Protein AF-U9SZZ3-F1 (afdb_monomer_lite)

Foldseek 3Di:
DPDDDDDPLLVCVVVDDLVPDALVVSVVVCVVVVPPDDPVVSVVVLLVSLVVQCVDNDPSSNVSSVVRVVVVVVVVVVPD

Sequence (80 aa):
MITDFSEPGFEYFLSTPCHIWDAVRYHEAWENSNLGLDKATLTRSFHKQLEIIKSKGTKEEKENAIRLEKQSRSIYFHKL

pLDDT: mean 82.85, std 13.92, range [41.19, 96.88]

Structure (mmCIF, N/CA/C/O backbone):
data_AF-U9SZZ3-F1
#
_entry.id   AF-U9SZZ3-F1
#
loop_
_atom_site.group_PDB
_atom_site.id
_atom_site.type_symbol
_atom_site.label_atom_id
_atom_site.label_alt_id
_atom_site.label_comp_id
_atom_site.label_asym_id
_atom_site.label_entity_id
_atom_site.label_seq_id
_atom_site.pdbx_PDB_ins_code
_atom_site.Cartn_x
_atom_site.Cartn_y
_atom_site.Cartn_z
_atom_site.occupancy
_atom_site.B_iso_or_equiv
_atom_site.auth_seq_id
_atom_site.auth_comp_id
_atom_site.auth_asym_id
_atom_site.auth_atom_id
_atom_site.pdbx_PDB_model_num
ATOM 1 N N . MET A 1 1 ? -5.641 -0.525 13.213 1.00 67.81 1 MET A N 1
ATOM 2 C CA . MET A 1 1 ? -4.334 -0.753 12.582 1.00 67.81 1 MET A CA 1
ATOM 3 C C . MET A 1 1 ? -4.486 -2.012 11.766 1.00 67.81 1 MET A C 1
ATOM 5 O O . MET A 1 1 ? -5.043 -2.970 12.298 1.00 67.81 1 MET A O 1
ATOM 9 N N . ILE A 1 2 ? -4.105 -2.001 10.491 1.00 72.69 2 ILE A N 1
ATOM 10 C CA . ILE A 1 2 ? -4.050 -3.251 9.722 1.00 72.69 2 ILE A CA 1
ATOM 11 C C . ILE A 1 2 ? -2.845 -4.036 10.224 1.00 72.69 2 ILE A C 1
ATOM 13 O O . ILE A 1 2 ? -1.735 -3.521 10.221 1.00 72.69 2 ILE A O 1
ATOM 17 N N . THR A 1 3 ? -3.078 -5.255 10.698 1.00 69.19 3 THR A N 1
ATOM 18 C CA . THR A 1 3 ? -2.036 -6.079 11.331 1.00 69.19 3 THR A CA 1
ATOM 19 C C . THR A 1 3 ? -1.908 -7.465 10.717 1.00 69.19 3 THR A C 1
ATOM 21 O O . THR A 1 3 ? -1.030 -8.211 11.125 1.00 69.19 3 THR A O 1
ATOM 24 N N . ASP A 1 4 ? -2.781 -7.830 9.776 1.00 64.19 4 ASP A N 1
ATOM 25 C CA . ASP A 1 4 ? -2.855 -9.200 9.272 1.00 64.19 4 ASP A CA 1
ATOM 26 C C . ASP A 1 4 ? -3.204 -9.202 7.778 1.00 64.19 4 ASP A C 1
ATOM 28 O O . ASP A 1 4 ? -4.373 -9.205 7.372 1.00 64.19 4 ASP A O 1
ATOM 32 N N . PHE A 1 5 ? -2.173 -9.068 6.939 1.00 71.88 5 PHE A N 1
ATOM 33 C CA . PHE A 1 5 ? -2.315 -9.158 5.490 1.00 71.88 5 PHE A CA 1
ATOM 34 C C . PHE A 1 5 ? -1.019 -9.645 4.841 1.00 71.88 5 PHE A C 1
ATOM 36 O O . PHE A 1 5 ? 0.027 -9.024 4.995 1.00 71.88 5 PHE A O 1
ATOM 43 N N . SER A 1 6 ? -1.098 -10.749 4.095 1.00 70.38 6 SER A N 1
ATOM 44 C CA . SER A 1 6 ? 0.069 -11.461 3.557 1.00 70.38 6 SER A CA 1
ATOM 45 C C . SER A 1 6 ? 0.258 -11.293 2.044 1.00 70.38 6 SER A C 1
ATOM 47 O O . SER A 1 6 ? 0.888 -12.141 1.409 1.00 70.38 6 SER A O 1
ATOM 49 N N . GLU A 1 7 ? -0.329 -10.264 1.420 1.00 77.50 7 GLU A N 1
ATOM 50 C CA . GLU A 1 7 ? -0.069 -10.029 -0.005 1.00 77.50 7 GLU A CA 1
ATOM 51 C C . GLU A 1 7 ? 1.349 -9.483 -0.217 1.00 77.50 7 GLU A C 1
ATOM 53 O O . GLU A 1 7 ? 1.797 -8.626 0.552 1.00 77.50 7 GLU A O 1
ATOM 58 N N . PRO A 1 8 ? 2.052 -9.922 -1.279 1.00 79.88 8 PRO A N 1
ATOM 59 C CA . PRO A 1 8 ? 3.375 -9.405 -1.603 1.00 79.88 8 PRO A CA 1
ATOM 60 C C . PRO A 1 8 ? 3.390 -7.873 -1.648 1.00 79.88 8 PRO A C 1
ATOM 62 O O . PRO A 1 8 ? 2.455 -7.247 -2.150 1.00 79.88 8 PRO A O 1
ATOM 65 N N . GLY A 1 9 ? 4.424 -7.269 -1.064 1.00 82.06 9 GLY A N 1
ATOM 66 C CA . GLY A 1 9 ? 4.592 -5.817 -0.982 1.00 82.06 9 GLY A CA 1
ATOM 67 C C . GLY A 1 9 ? 3.674 -5.079 -0.008 1.00 82.06 9 GLY A C 1
ATOM 68 O O . GLY A 1 9 ? 3.881 -3.888 0.209 1.00 82.06 9 GLY A O 1
ATOM 69 N N . PHE A 1 10 ? 2.706 -5.752 0.625 1.00 88.62 10 PHE A N 1
ATOM 70 C CA . PHE A 1 10 ? 1.892 -5.116 1.664 1.00 88.62 10 PHE A CA 1
ATOM 71 C C . PHE A 1 10 ? 2.708 -4.797 2.924 1.00 88.62 10 PHE A C 1
ATOM 73 O O . PHE A 1 10 ? 2.384 -3.854 3.643 1.00 88.62 10 PHE A O 1
ATOM 80 N N . GLU A 1 11 ? 3.810 -5.522 3.141 1.00 88.12 11 GLU A N 1
ATOM 81 C CA . GLU A 1 11 ? 4.772 -5.309 4.231 1.00 88.12 11 GLU A CA 1
ATOM 82 C C . GLU A 1 11 ? 5.239 -3.853 4.332 1.00 88.12 11 GLU A C 1
ATOM 84 O O . GLU A 1 11 ? 5.447 -3.344 5.430 1.00 88.12 11 GLU A O 1
ATOM 89 N N . TYR A 1 12 ? 5.333 -3.139 3.205 1.00 90.75 12 TYR A N 1
ATOM 90 C CA . TYR A 1 12 ? 5.639 -1.710 3.204 1.00 90.75 12 TYR A CA 1
ATOM 91 C C . TYR A 1 12 ? 4.675 -0.918 4.102 1.00 90.75 12 TYR A C 1
ATOM 93 O O . TYR A 1 12 ? 5.109 -0.104 4.914 1.00 90.75 12 TYR A O 1
ATOM 101 N N . PHE A 1 13 ? 3.370 -1.184 4.001 1.00 91.75 13 PHE A N 1
ATOM 102 C CA . PHE A 1 13 ? 2.344 -0.485 4.774 1.00 91.75 13 PHE A CA 1
ATOM 103 C C . PHE A 1 13 ? 2.294 -0.923 6.242 1.00 91.75 13 PHE A C 1
ATOM 105 O O . PHE A 1 13 ? 1.849 -0.145 7.082 1.00 91.75 13 PHE A O 1
ATOM 112 N N . LEU A 1 14 ? 2.757 -2.137 6.553 1.00 90.12 14 LEU A N 1
ATOM 113 C CA . LEU A 1 14 ? 2.839 -2.653 7.924 1.00 90.12 14 LEU A CA 1
ATOM 114 C C . LEU A 1 14 ? 4.073 -2.118 8.666 1.00 90.12 14 LEU A C 1
ATOM 116 O O . LEU A 1 14 ? 3.994 -1.776 9.843 1.00 90.12 14 LEU A O 1
ATOM 120 N N . SER A 1 15 ? 5.203 -2.028 7.964 1.00 89.31 15 SER A N 1
ATOM 121 C CA . SER A 1 15 ? 6.507 -1.637 8.517 1.00 89.31 15 SER A CA 1
ATOM 122 C C . SER A 1 15 ? 6.770 -0.127 8.489 1.00 89.31 15 SER A C 1
ATOM 124 O O . SER A 1 15 ? 7.658 0.358 9.191 1.00 89.31 15 SER A O 1
ATOM 126 N N . THR A 1 16 ? 5.995 0.635 7.712 1.00 91.75 16 THR A N 1
ATOM 127 C CA . THR A 1 16 ? 6.168 2.085 7.552 1.00 91.75 16 THR A CA 1
ATOM 128 C C . THR A 1 16 ? 5.022 2.859 8.216 1.00 91.75 16 THR A C 1
ATOM 130 O O . THR A 1 16 ? 3.859 2.599 7.901 1.00 91.75 16 THR A O 1
ATOM 133 N N . PRO A 1 17 ? 5.297 3.867 9.068 1.00 92.81 17 PRO A N 1
ATOM 134 C CA . PRO A 1 17 ? 4.263 4.749 9.608 1.00 92.81 17 PRO A CA 1
ATOM 135 C C . PRO A 1 17 ? 3.428 5.436 8.515 1.00 92.81 17 PRO A C 1
ATOM 137 O O . PRO A 1 17 ? 3.969 5.990 7.557 1.00 92.81 17 PRO A O 1
ATOM 140 N N . CYS A 1 18 ? 2.100 5.456 8.672 1.00 92.81 18 CYS A N 1
ATOM 141 C CA . CYS A 1 18 ? 1.208 5.851 7.577 1.00 92.81 18 CYS A CA 1
ATOM 142 C C . CYS A 1 18 ? 1.333 7.306 7.099 1.00 92.81 18 CYS A C 1
ATOM 144 O O . CYS A 1 18 ? 1.125 7.595 5.919 1.00 92.81 18 CYS A O 1
ATOM 146 N N . HIS A 1 19 ? 1.762 8.214 7.975 1.00 92.75 19 HIS A N 1
ATOM 147 C CA . HIS A 1 19 ? 1.998 9.616 7.633 1.00 92.75 19 HIS A CA 1
ATOM 148 C C . HIS A 1 19 ? 3.204 9.832 6.699 1.00 92.75 19 HIS A C 1
ATOM 150 O O . HIS A 1 19 ? 3.271 10.871 6.046 1.00 92.75 19 HIS A O 1
ATOM 156 N N . ILE A 1 20 ? 4.125 8.863 6.585 1.00 93.12 20 ILE A N 1
ATOM 157 C CA . ILE A 1 20 ? 5.268 8.921 5.653 1.00 93.12 20 ILE A CA 1
ATOM 158 C C . ILE A 1 20 ? 5.136 7.973 4.456 1.00 93.12 20 ILE A C 1
ATOM 160 O O . ILE A 1 20 ? 6.098 7.804 3.705 1.00 93.12 20 ILE A O 1
ATOM 164 N N . TRP A 1 21 ? 3.975 7.342 4.267 1.00 94.00 21 TRP A N 1
ATOM 165 C CA . TRP A 1 21 ? 3.743 6.509 3.092 1.00 94.00 21 TRP A CA 1
ATOM 166 C C . TRP A 1 21 ? 3.901 7.319 1.798 1.00 94.00 21 TRP A C 1
ATOM 168 O O . TRP A 1 21 ? 3.371 8.433 1.670 1.00 94.00 21 TRP A O 1
ATOM 178 N N . ASP A 1 22 ? 4.597 6.712 0.838 1.00 92.12 22 ASP A N 1
ATOM 179 C CA . ASP A 1 22 ? 4.999 7.285 -0.441 1.00 92.12 22 ASP A CA 1
ATOM 180 C C . ASP A 1 22 ? 4.978 6.222 -1.555 1.00 92.12 22 ASP A C 1
ATOM 182 O O . ASP A 1 22 ? 5.412 5.084 -1.369 1.00 92.12 22 ASP A O 1
ATOM 186 N N . ALA A 1 23 ? 4.472 6.601 -2.731 1.00 88.38 23 ALA A N 1
ATOM 187 C CA . ALA A 1 23 ? 4.322 5.682 -3.856 1.00 88.38 23 ALA A CA 1
ATOM 188 C C . ALA A 1 23 ? 5.673 5.276 -4.469 1.00 88.38 23 ALA A C 1
ATOM 190 O O . ALA A 1 23 ? 5.813 4.147 -4.927 1.00 88.38 23 ALA A O 1
ATOM 191 N N . VAL A 1 24 ? 6.679 6.158 -4.474 1.00 87.62 24 VAL A N 1
ATOM 192 C CA . VAL A 1 24 ? 8.010 5.829 -5.008 1.00 87.62 24 VAL A CA 1
ATOM 193 C C . VAL A 1 24 ? 8.708 4.842 -4.079 1.00 87.62 24 VAL A C 1
ATOM 195 O O . VAL A 1 24 ? 9.156 3.797 -4.539 1.00 87.62 24 VAL A O 1
ATOM 198 N N . ARG A 1 25 ? 8.693 5.101 -2.767 1.00 89.00 25 ARG A N 1
ATOM 199 C CA . ARG A 1 25 ? 9.259 4.184 -1.763 1.00 89.00 25 ARG A CA 1
ATOM 200 C C . ARG A 1 25 ? 8.565 2.829 -1.737 1.00 89.00 25 ARG A C 1
ATOM 202 O O . ARG A 1 25 ? 9.220 1.817 -1.508 1.00 89.00 25 ARG A O 1
ATOM 209 N N . TYR A 1 26 ? 7.256 2.798 -1.992 1.00 89.69 26 TYR A N 1
ATOM 210 C CA . TYR A 1 26 ? 6.548 1.541 -2.203 1.00 89.69 26 TYR A CA 1
ATOM 211 C C . TYR A 1 26 ? 7.170 0.764 -3.365 1.00 89.69 26 TYR A C 1
ATOM 213 O O . TYR A 1 26 ? 7.560 -0.380 -3.178 1.00 89.69 26 TYR A O 1
ATOM 221 N N . HIS A 1 27 ? 7.324 1.382 -4.541 1.00 85.62 27 HIS A N 1
ATOM 222 C CA . HIS A 1 27 ? 7.942 0.729 -5.701 1.00 85.62 27 HIS A CA 1
ATOM 223 C C . HIS A 1 27 ? 9.384 0.261 -5.414 1.00 85.62 27 HIS A C 1
ATOM 225 O O . HIS A 1 27 ? 9.720 -0.877 -5.734 1.00 85.62 27 HIS A O 1
ATOM 231 N N . GLU A 1 28 ? 10.203 1.082 -4.749 1.00 85.12 28 GLU A N 1
ATOM 232 C CA . GLU A 1 28 ? 11.575 0.722 -4.345 1.00 85.12 28 GLU A CA 1
ATOM 233 C C . GLU A 1 28 ? 11.610 -0.502 -3.412 1.00 85.12 28 GLU A C 1
ATOM 235 O O . GLU A 1 28 ? 12.498 -1.349 -3.519 1.00 85.12 28 GLU A O 1
ATOM 240 N N . ALA A 1 29 ? 10.628 -0.647 -2.514 1.00 83.75 29 ALA A N 1
ATOM 241 C CA . ALA A 1 29 ? 10.534 -1.810 -1.631 1.00 83.75 29 ALA A CA 1
ATOM 242 C C . ALA A 1 29 ? 10.321 -3.126 -2.408 1.00 83.75 29 ALA A C 1
ATOM 244 O O . ALA A 1 29 ? 10.811 -4.178 -1.989 1.00 83.75 29 ALA A O 1
ATOM 245 N N . TRP A 1 30 ? 9.642 -3.079 -3.558 1.00 81.38 30 TRP A N 1
ATOM 246 C CA . TRP A 1 30 ? 9.474 -4.247 -4.427 1.00 81.38 30 TRP A CA 1
ATOM 247 C C . TRP A 1 30 ? 10.736 -4.587 -5.218 1.00 81.38 30 TRP A C 1
ATOM 249 O O . TRP A 1 30 ? 11.082 -5.765 -5.305 1.00 81.38 30 TRP A O 1
ATOM 259 N N . GLU A 1 31 ? 11.438 -3.583 -5.752 1.00 74.62 31 GLU A N 1
ATOM 260 C CA . GLU A 1 31 ? 12.706 -3.792 -6.467 1.00 74.62 31 GLU A CA 1
ATOM 261 C C . GLU A 1 31 ? 13.751 -4.446 -5.552 1.00 74.62 31 GLU A C 1
ATOM 263 O O . GLU A 1 31 ? 14.370 -5.444 -5.923 1.00 74.62 31 GLU A O 1
ATOM 268 N N . ASN A 1 32 ? 13.856 -3.975 -4.306 1.00 71.38 32 ASN A N 1
ATOM 269 C CA . ASN A 1 32 ? 14.751 -4.551 -3.297 1.00 71.38 32 ASN A CA 1
ATOM 270 C C . ASN A 1 32 ? 14.360 -5.976 -2.866 1.00 71.38 32 ASN A C 1
ATOM 272 O O . ASN A 1 32 ? 15.194 -6.713 -2.344 1.00 71.38 32 ASN A O 1
ATOM 276 N N . SER A 1 33 ? 13.109 -6.383 -3.103 1.00 66.62 33 SER A N 1
ATOM 277 C CA . SER A 1 33 ? 12.618 -7.739 -2.819 1.00 66.62 33 SER A CA 1
ATOM 278 C C . SER A 1 33 ? 12.927 -8.740 -3.945 1.00 66.62 33 SER A C 1
ATOM 280 O O . SER A 1 33 ? 12.523 -9.898 -3.863 1.00 66.62 33 SER A O 1
ATOM 282 N N . ASN A 1 34 ? 13.639 -8.314 -4.999 1.00 61.28 34 ASN A N 1
ATOM 283 C CA . ASN A 1 34 ? 14.035 -9.120 -6.163 1.00 61.28 34 ASN A CA 1
ATOM 284 C C . ASN A 1 34 ? 12.853 -9.752 -6.932 1.00 61.28 34 ASN A C 1
ATOM 286 O O . ASN A 1 34 ? 13.006 -10.712 -7.689 1.00 61.28 34 ASN A O 1
ATOM 290 N N . LEU A 1 35 ? 11.654 -9.196 -6.745 1.00 60.84 35 LEU A N 1
ATOM 291 C CA . LEU A 1 35 ? 10.453 -9.526 -7.495 1.00 60.84 35 LEU A CA 1
ATOM 292 C C . LEU A 1 35 ? 10.457 -8.627 -8.728 1.00 60.84 35 LEU A C 1
ATOM 294 O O . LEU A 1 35 ? 9.935 -7.518 -8.681 1.00 60.84 35 LEU A O 1
ATOM 298 N N . GLY A 1 36 ? 11.104 -9.079 -9.805 1.00 58.94 36 GLY A N 1
ATOM 299 C CA . GLY A 1 36 ? 11.155 -8.390 -11.100 1.00 58.94 36 GLY A CA 1
ATOM 300 C C . GLY A 1 36 ? 9.769 -8.266 -11.735 1.00 58.94 36 GLY A C 1
ATOM 301 O O . GLY A 1 36 ? 9.454 -8.958 -12.699 1.00 58.94 36 GLY A O 1
ATOM 302 N N . LEU A 1 37 ? 8.916 -7.426 -11.156 1.00 70.62 37 LEU A N 1
ATOM 303 C CA . LEU A 1 37 ? 7.580 -7.134 -11.636 1.00 70.62 37 LEU A CA 1
ATOM 304 C C . LEU A 1 37 ? 7.631 -5.925 -12.552 1.00 70.62 37 LEU A C 1
ATOM 306 O O . LEU A 1 37 ? 8.232 -4.898 -12.239 1.00 70.62 37 LEU A O 1
ATOM 310 N N . ASP A 1 38 ? 6.951 -6.037 -13.686 1.00 81.31 38 ASP A N 1
ATOM 311 C CA . ASP A 1 38 ? 6.752 -4.902 -1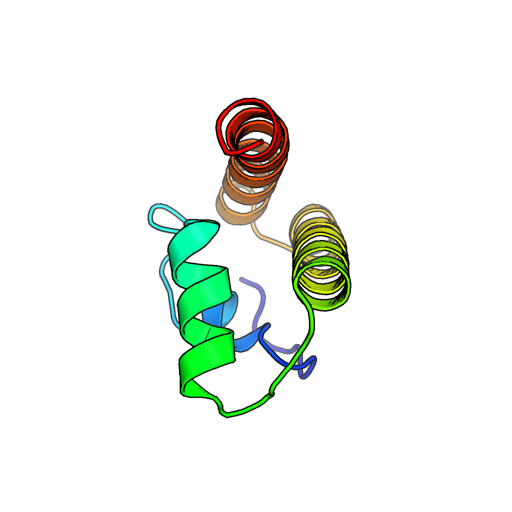4.565 1.00 81.31 38 ASP A CA 1
ATOM 312 C C . ASP A 1 38 ? 5.956 -3.793 -13.850 1.00 81.31 38 ASP A C 1
ATOM 314 O O . ASP A 1 38 ? 5.141 -4.030 -12.949 1.00 81.31 38 ASP A O 1
ATOM 318 N N . LYS A 1 39 ? 6.170 -2.551 -14.294 1.00 79.75 39 LYS A N 1
ATOM 319 C CA . LYS A 1 39 ? 5.560 -1.354 -13.706 1.00 79.75 39 LYS A CA 1
ATOM 320 C C . LYS A 1 39 ? 4.033 -1.451 -13.612 1.00 79.75 39 LYS A C 1
ATOM 322 O O . LYS A 1 39 ? 3.467 -0.991 -12.625 1.00 79.75 39 LYS A O 1
ATOM 327 N N . ALA A 1 40 ? 3.360 -2.054 -14.596 1.00 83.50 40 ALA A N 1
ATOM 328 C CA . ALA A 1 40 ? 1.902 -2.149 -14.596 1.00 83.50 40 ALA A CA 1
ATOM 329 C C . ALA A 1 40 ? 1.395 -3.124 -13.526 1.00 83.50 40 ALA A C 1
ATOM 331 O O . ALA A 1 40 ? 0.339 -2.899 -12.928 1.00 83.50 40 ALA A O 1
ATOM 332 N N . THR A 1 41 ? 2.136 -4.195 -13.253 1.00 85.00 41 THR A N 1
ATOM 333 C CA . THR A 1 41 ? 1.828 -5.110 -12.150 1.00 85.00 41 THR A CA 1
ATOM 334 C C . THR A 1 41 ? 2.036 -4.439 -10.791 1.00 85.00 41 THR A C 1
ATOM 336 O O . THR A 1 41 ? 1.131 -4.499 -9.959 1.00 85.00 41 THR A O 1
ATOM 339 N N . LEU A 1 42 ? 3.131 -3.694 -10.597 1.00 86.00 42 LEU A N 1
ATOM 340 C CA . LEU A 1 42 ? 3.363 -2.921 -9.367 1.00 86.00 42 LEU A CA 1
ATOM 341 C C . LEU A 1 42 ? 2.271 -1.876 -9.117 1.00 86.00 42 LEU A C 1
ATOM 343 O O . LEU A 1 42 ? 1.720 -1.805 -8.020 1.00 86.00 42 LEU A O 1
ATOM 347 N N . THR A 1 43 ? 1.888 -1.115 -10.144 1.00 86.75 43 THR A N 1
ATOM 348 C CA . THR A 1 43 ? 0.813 -0.119 -10.035 1.00 86.75 43 THR A CA 1
ATOM 349 C C . THR A 1 43 ? -0.535 -0.766 -9.698 1.00 86.75 43 THR A C 1
ATOM 351 O O . THR A 1 43 ? -1.306 -0.215 -8.911 1.00 86.75 43 THR A O 1
ATOM 354 N N . ARG A 1 44 ? -0.843 -1.943 -10.263 1.00 88.75 44 ARG A N 1
ATOM 355 C CA . ARG A 1 44 ? -2.075 -2.683 -9.939 1.00 88.75 44 ARG A CA 1
ATOM 356 C C . ARG A 1 44 ? -2.078 -3.177 -8.495 1.00 88.75 44 ARG A C 1
ATOM 358 O O . ARG A 1 44 ? -3.080 -2.983 -7.806 1.00 88.75 44 ARG A O 1
ATOM 365 N N . SER A 1 45 ? -0.970 -3.757 -8.034 1.00 89.56 45 SER A N 1
ATOM 366 C CA . SER A 1 45 ? -0.807 -4.179 -6.640 1.00 89.56 45 SER A CA 1
ATOM 367 C C . SER A 1 45 ? -0.953 -2.997 -5.688 1.00 89.56 45 SER A C 1
ATOM 369 O O . SER A 1 45 ? -1.755 -3.066 -4.761 1.00 89.56 45 SER A O 1
ATOM 371 N N . PHE A 1 46 ? -0.284 -1.877 -5.972 1.00 91.56 46 PHE A N 1
ATOM 372 C CA . PHE A 1 46 ? -0.378 -0.659 -5.171 1.00 91.56 46 PHE A CA 1
ATOM 373 C C . PHE A 1 46 ? -1.830 -0.204 -4.989 1.00 91.56 46 PHE A C 1
ATOM 375 O O . PHE A 1 46 ? -2.301 -0.070 -3.861 1.00 91.56 46 PHE A O 1
ATOM 382 N N . HIS A 1 47 ? -2.581 -0.038 -6.084 1.00 92.31 47 HIS A N 1
ATOM 383 C CA . HIS A 1 47 ? -3.979 0.391 -6.002 1.00 92.31 47 HIS A CA 1
ATOM 384 C C . HIS A 1 47 ? -4.860 -0.611 -5.253 1.00 92.31 47 HIS A C 1
ATOM 386 O O . HIS A 1 47 ? -5.650 -0.204 -4.403 1.00 92.31 47 HIS A O 1
ATOM 392 N N . LYS A 1 48 ? -4.700 -1.916 -5.508 1.00 92.38 48 LYS A N 1
ATOM 393 C CA . LYS A 1 48 ? -5.449 -2.958 -4.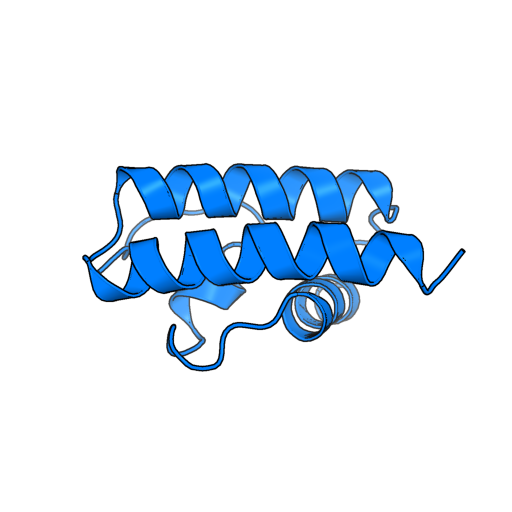792 1.00 92.38 48 LYS A CA 1
ATOM 394 C C . LYS A 1 48 ? -5.217 -2.874 -3.281 1.00 92.38 48 LYS A C 1
ATOM 396 O O . LYS A 1 48 ? -6.163 -2.966 -2.502 1.00 92.38 48 LYS A O 1
ATOM 401 N N . GLN A 1 49 ? -3.974 -2.659 -2.866 1.00 93.25 49 GLN A N 1
ATOM 402 C CA . GLN A 1 49 ? -3.607 -2.552 -1.457 1.00 93.25 49 GLN A CA 1
ATOM 403 C C . GLN A 1 49 ? -4.140 -1.263 -0.821 1.00 93.25 49 GLN A C 1
ATOM 405 O O . GLN A 1 49 ? -4.662 -1.312 0.293 1.00 93.25 49 GLN A O 1
ATOM 410 N N . LEU A 1 50 ? -4.135 -0.139 -1.546 1.00 94.69 50 LEU A N 1
ATOM 411 C CA . LEU A 1 50 ? -4.800 1.085 -1.089 1.00 94.69 50 LEU A CA 1
ATOM 412 C C . LEU A 1 50 ? -6.312 0.891 -0.895 1.00 94.69 50 LEU A C 1
ATOM 414 O O . LEU A 1 50 ? -6.856 1.410 0.077 1.00 94.69 50 LEU A O 1
ATOM 418 N N . GLU A 1 51 ? -7.004 0.131 -1.753 1.00 95.00 51 GLU A N 1
ATOM 419 C CA . GLU A 1 51 ? -8.429 -0.192 -1.543 1.00 95.00 51 GLU A CA 1
ATOM 420 C C . GLU A 1 51 ? -8.663 -0.977 -0.250 1.00 95.00 51 GLU A C 1
ATOM 422 O O . GLU A 1 51 ? -9.583 -0.679 0.519 1.00 95.00 51 GLU A O 1
ATOM 427 N N . ILE A 1 52 ? -7.797 -1.951 0.034 1.00 93.38 52 ILE A N 1
ATOM 428 C CA . ILE A 1 52 ? -7.856 -2.726 1.276 1.00 93.38 52 ILE A CA 1
ATOM 429 C C . ILE A 1 52 ? -7.677 -1.805 2.488 1.00 93.38 52 ILE A C 1
ATOM 431 O O . ILE A 1 52 ? -8.455 -1.892 3.443 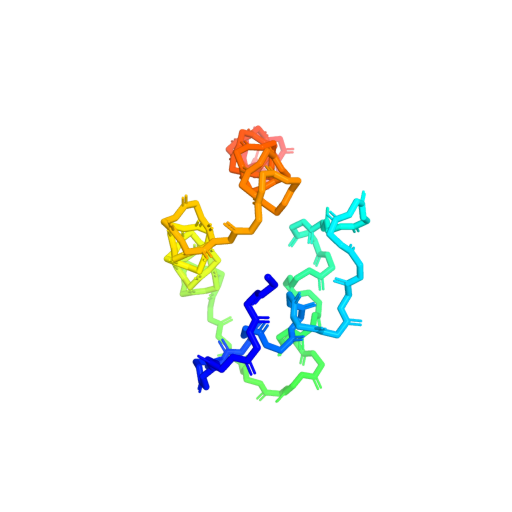1.00 93.38 52 ILE A O 1
ATOM 435 N N . ILE A 1 53 ? -6.713 -0.882 2.429 1.00 94.75 53 ILE A N 1
ATOM 436 C CA . ILE A 1 53 ? -6.467 0.094 3.496 1.00 94.75 53 ILE A CA 1
ATOM 437 C C . ILE A 1 53 ? -7.665 1.030 3.675 1.00 94.75 53 ILE A C 1
ATOM 439 O O . ILE A 1 53 ? -8.132 1.224 4.798 1.00 94.75 53 ILE A O 1
ATOM 443 N N . LYS A 1 54 ? -8.240 1.548 2.585 1.00 95.19 54 LYS A N 1
ATOM 444 C CA . LYS A 1 54 ? -9.449 2.389 2.631 1.00 95.19 54 LYS A CA 1
ATOM 445 C C . LYS A 1 54 ? -10.638 1.670 3.280 1.00 95.19 54 LYS A C 1
ATOM 447 O O . LYS A 1 54 ? -11.424 2.290 4.002 1.00 95.19 54 LYS A O 1
ATOM 452 N N . SER A 1 55 ? -10.754 0.359 3.078 1.00 94.19 55 SER A N 1
ATOM 453 C CA . SER A 1 55 ? -11.803 -0.459 3.688 1.00 94.19 55 SER A CA 1
ATOM 454 C C . SER A 1 55 ? -11.553 -0.714 5.182 1.00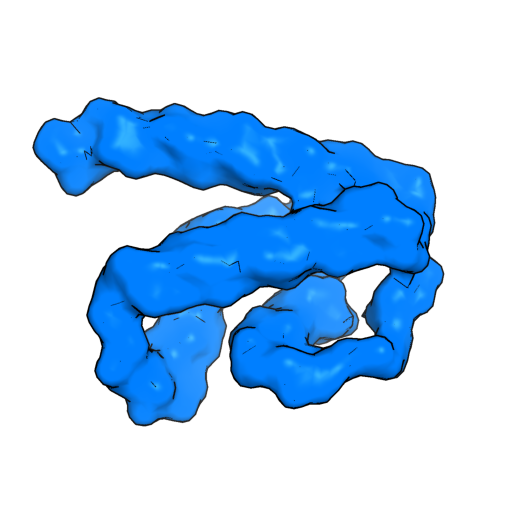 94.19 55 SER A C 1
ATOM 456 O O . SER A 1 55 ? -12.413 -0.406 6.015 1.00 94.19 55 SER A O 1
ATOM 458 N N . LYS A 1 56 ? -10.364 -1.218 5.538 1.00 92.25 56 LYS A N 1
ATOM 459 C CA . LYS A 1 56 ? -10.089 -1.838 6.849 1.00 92.25 56 LYS A CA 1
ATOM 460 C C . LYS A 1 56 ? -9.203 -1.018 7.794 1.00 92.25 56 LYS A C 1
ATOM 462 O O . LYS A 1 56 ? -9.096 -1.370 8.965 1.00 92.25 56 LYS A O 1
ATOM 467 N N . GLY A 1 57 ? -8.567 0.044 7.306 1.00 91.81 57 GLY A N 1
ATOM 468 C CA . GLY A 1 57 ? -7.612 0.838 8.077 1.00 91.81 57 GLY A CA 1
ATOM 469 C C . GLY A 1 57 ? -8.234 1.676 9.195 1.00 91.81 57 GLY A C 1
ATOM 470 O O . GLY A 1 57 ? -9.453 1.812 9.312 1.00 91.81 57 GLY A O 1
ATOM 471 N N . THR A 1 58 ? -7.390 2.281 10.023 1.00 95.19 58 THR A N 1
ATOM 472 C CA . THR A 1 58 ? -7.773 3.380 10.919 1.00 95.19 58 THR A CA 1
ATOM 473 C C . THR A 1 58 ? -8.181 4.613 10.113 1.00 95.19 58 THR A C 1
ATOM 475 O O . THR A 1 58 ? -7.927 4.703 8.914 1.00 95.19 58 THR A O 1
ATOM 478 N N . LYS A 1 59 ? -8.795 5.607 10.765 1.00 96.00 59 LYS A N 1
ATOM 479 C CA 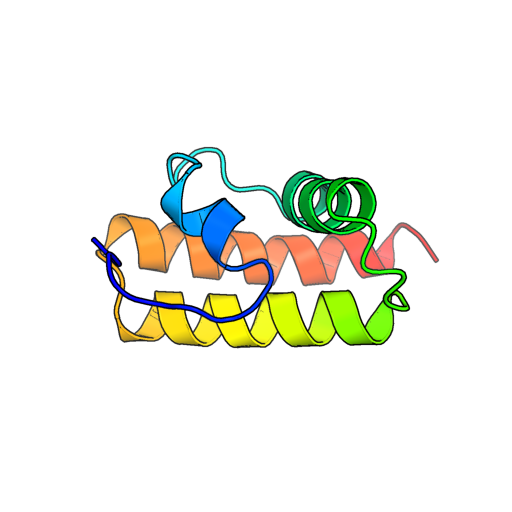. LYS A 1 59 ? -9.122 6.885 10.113 1.00 96.00 59 LYS A CA 1
ATOM 480 C C . LYS A 1 59 ? -7.896 7.507 9.423 1.00 96.00 59 LYS A C 1
ATOM 482 O O . LYS A 1 59 ? -7.987 7.880 8.259 1.00 96.00 59 LYS A O 1
ATOM 487 N N . GLU A 1 60 ? -6.757 7.536 10.111 1.00 95.81 60 GLU A N 1
ATOM 488 C CA . GLU A 1 60 ? -5.502 8.091 9.592 1.00 95.81 60 GLU A CA 1
ATOM 489 C C . GLU A 1 60 ? -4.941 7.275 8.414 1.00 95.81 60 GLU A C 1
ATOM 491 O O . GLU A 1 60 ? -4.540 7.840 7.396 1.00 95.81 60 GLU A O 1
ATOM 496 N N . GLU A 1 61 ? -4.965 5.941 8.505 1.00 96.00 61 GLU A N 1
ATOM 497 C CA . GLU A 1 61 ? -4.539 5.052 7.415 1.00 96.00 61 GLU A CA 1
ATOM 498 C C . GLU A 1 61 ? -5.417 5.255 6.166 1.00 96.00 61 GLU A C 1
ATOM 500 O O . GLU A 1 61 ? -4.907 5.340 5.047 1.00 96.00 61 GLU A O 1
ATOM 505 N N . LYS A 1 62 ? -6.737 5.404 6.345 1.00 96.88 62 LYS A N 1
ATOM 506 C CA . LYS A 1 62 ? -7.687 5.668 5.252 1.00 96.88 62 LYS A CA 1
ATOM 507 C C . LYS A 1 62 ? -7.435 7.020 4.587 1.00 96.88 62 LYS A C 1
ATOM 509 O O . LYS A 1 62 ? -7.401 7.102 3.360 1.00 96.88 62 LYS A O 1
ATOM 514 N N . GLU A 1 63 ? -7.255 8.073 5.380 1.00 96.69 63 GLU A N 1
ATOM 515 C CA . GLU A 1 63 ? -6.979 9.424 4.880 1.00 96.69 63 GLU A CA 1
ATOM 516 C C . GLU A 1 63 ? -5.666 9.464 4.087 1.00 96.69 63 GLU A C 1
ATOM 518 O O . GLU A 1 63 ? -5.623 10.013 2.980 1.00 96.69 63 GLU A O 1
ATOM 523 N N . ASN A 1 64 ? -4.621 8.802 4.591 1.00 95.38 64 ASN A N 1
ATOM 524 C CA . ASN A 1 64 ? -3.356 8.680 3.874 1.00 95.38 64 ASN A CA 1
ATOM 525 C C . ASN A 1 64 ? -3.487 7.852 2.591 1.00 95.38 64 ASN A C 1
ATOM 527 O O . ASN A 1 64 ? -2.969 8.273 1.558 1.00 95.38 64 ASN A O 1
ATOM 531 N N . ALA A 1 65 ? -4.225 6.739 2.598 1.00 95.38 65 ALA A N 1
ATOM 532 C CA . ALA A 1 65 ? -4.451 5.948 1.388 1.00 95.38 65 ALA A CA 1
ATOM 533 C C . ALA A 1 65 ? -5.158 6.758 0.283 1.00 95.38 65 ALA A C 1
ATOM 535 O O . ALA A 1 65 ? -4.755 6.703 -0.879 1.00 95.38 65 ALA A O 1
ATOM 536 N N . ILE A 1 66 ? -6.151 7.582 0.639 1.00 94.75 66 ILE A N 1
ATOM 537 C CA . ILE A 1 66 ? -6.819 8.499 -0.303 1.00 94.75 66 ILE A CA 1
ATOM 538 C C . ILE A 1 66 ? -5.837 9.556 -0.837 1.00 94.75 66 ILE A C 1
ATOM 540 O O . ILE A 1 66 ? -5.855 9.873 -2.031 1.00 94.75 66 ILE A O 1
ATOM 544 N N . ARG A 1 67 ? -4.971 10.111 0.024 1.00 94.50 67 ARG A N 1
ATOM 545 C CA . ARG A 1 67 ? -3.917 11.059 -0.381 1.00 94.50 67 ARG A CA 1
ATOM 546 C C . ARG A 1 67 ? -2.961 10.426 -1.397 1.00 94.50 67 ARG A C 1
ATOM 548 O O . ARG A 1 67 ? -2.700 11.031 -2.437 1.00 94.50 67 ARG A O 1
ATOM 555 N N . LEU A 1 68 ? -2.472 9.222 -1.112 1.00 92.81 68 LEU A N 1
ATOM 556 C CA . LEU A 1 68 ? -1.553 8.466 -1.968 1.00 92.81 68 LEU A CA 1
ATOM 557 C C . LEU A 1 68 ? -2.160 8.122 -3.320 1.00 92.81 68 LEU A C 1
ATOM 559 O O . LEU A 1 68 ? -1.508 8.297 -4.347 1.00 92.81 68 LEU A O 1
ATOM 563 N N . GLU A 1 69 ? -3.421 7.695 -3.342 1.00 92.19 69 GLU A N 1
ATOM 564 C CA . GLU A 1 69 ? -4.118 7.401 -4.590 1.00 92.19 69 GLU A CA 1
ATOM 565 C C . GLU A 1 69 ? -4.169 8.642 -5.497 1.00 92.19 69 GLU A C 1
ATOM 567 O O . GLU A 1 69 ? -3.807 8.569 -6.673 1.00 92.19 69 GLU A O 1
ATOM 572 N N . LYS A 1 70 ? -4.526 9.810 -4.946 1.00 89.75 70 LYS A N 1
ATOM 573 C CA . LYS A 1 70 ? -4.540 11.078 -5.696 1.00 89.75 70 LYS A CA 1
ATOM 574 C C . LYS A 1 70 ? -3.151 11.466 -6.209 1.00 89.75 70 LYS A C 1
ATOM 576 O O . LYS A 1 70 ? -3.020 11.870 -7.363 1.00 89.75 70 LYS A O 1
ATOM 581 N N . GLN A 1 71 ? -2.123 11.339 -5.371 1.00 85.25 71 GLN A N 1
ATOM 582 C CA . GLN A 1 71 ? -0.743 11.666 -5.744 1.00 85.25 71 GLN A CA 1
ATOM 583 C C . GLN A 1 71 ? -0.213 10.745 -6.839 1.00 85.25 71 GLN A C 1
ATOM 585 O O . GLN A 1 71 ? 0.378 11.228 -7.802 1.00 85.25 71 GLN A O 1
ATOM 590 N N . SER A 1 72 ? -0.465 9.440 -6.728 1.00 81.38 72 SER A N 1
ATOM 591 C CA . SER A 1 72 ? -0.000 8.461 -7.708 1.00 81.38 72 SER A CA 1
ATOM 592 C C . SER A 1 72 ? -0.537 8.786 -9.102 1.00 81.38 72 SER A C 1
ATOM 594 O O . SER A 1 72 ? 0.252 8.890 -10.036 1.00 81.38 72 SER A O 1
ATOM 596 N N . ARG A 1 73 ? -1.832 9.115 -9.231 1.00 73.50 73 ARG A N 1
ATOM 597 C CA . ARG A 1 73 ? -2.436 9.558 -10.500 1.00 73.50 73 ARG A CA 1
ATOM 598 C C . ARG A 1 73 ? -1.724 10.776 -11.097 1.00 73.50 73 ARG A C 1
ATOM 600 O O . ARG A 1 73 ? -1.528 10.798 -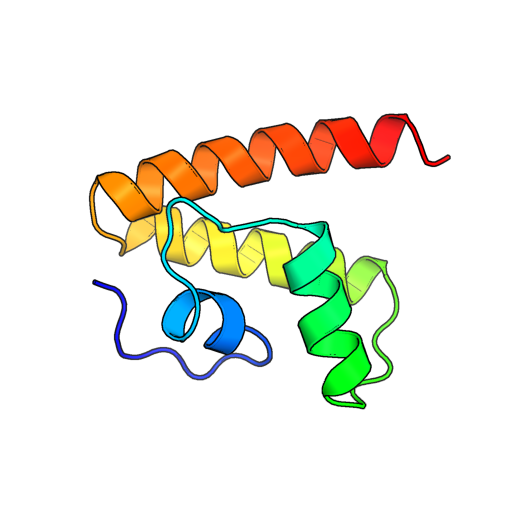12.302 1.00 73.50 73 ARG A O 1
ATOM 607 N N . SER A 1 74 ? -1.297 11.741 -10.279 1.00 65.19 74 SER A N 1
ATOM 608 C CA . SER A 1 74 ? -0.573 12.943 -10.733 1.00 65.19 74 SER A CA 1
ATOM 609 C C . SER A 1 74 ? 0.871 12.652 -11.173 1.00 65.19 74 SER A C 1
ATOM 611 O O . SER A 1 74 ? 1.325 13.149 -12.203 1.00 65.19 74 SER A O 1
ATOM 613 N N . ILE A 1 75 ? 1.588 11.788 -10.446 1.00 58.75 75 ILE A N 1
ATOM 614 C CA . ILE A 1 75 ? 2.980 11.415 -10.757 1.00 58.75 75 ILE A CA 1
ATOM 615 C C . ILE A 1 75 ? 3.076 10.690 -12.108 1.00 58.75 75 ILE A C 1
ATOM 617 O O . ILE A 1 75 ? 4.025 10.912 -12.863 1.00 58.75 75 ILE A O 1
ATOM 621 N N . TYR A 1 76 ? 2.082 9.868 -12.458 1.00 55.69 76 TYR A N 1
ATOM 622 C CA . TYR A 1 76 ? 2.044 9.191 -13.758 1.00 55.69 76 TYR A CA 1
ATOM 623 C C . TYR A 1 76 ? 1.829 10.147 -14.945 1.00 55.69 76 TYR A C 1
ATOM 625 O O . TYR A 1 76 ? 2.203 9.787 -16.056 1.00 55.69 76 TYR A O 1
ATOM 633 N N . PHE A 1 77 ? 1.313 11.365 -14.727 1.00 47.22 77 PHE A N 1
ATOM 634 C CA . PHE A 1 77 ? 1.177 12.385 -15.779 1.00 47.22 77 PHE A CA 1
ATOM 635 C C . PHE A 1 77 ? 2.471 13.159 -16.073 1.00 47.22 77 PHE A C 1
ATOM 637 O O . PHE A 1 77 ? 2.549 13.793 -17.116 1.00 47.22 77 PHE A O 1
ATOM 644 N N . HIS A 1 78 ? 3.467 13.146 -15.179 1.00 44.50 78 HIS A N 1
ATOM 645 C CA . HIS A 1 78 ? 4.695 13.953 -15.323 1.00 44.50 78 HIS A CA 1
ATOM 646 C C . HIS A 1 78 ? 5.969 13.141 -15.612 1.00 44.50 78 HIS A C 1
ATOM 648 O O . HIS A 1 78 ? 7.026 13.722 -15.835 1.00 44.50 78 HIS A O 1
ATOM 654 N N . LYS A 1 79 ? 5.896 11.805 -15.598 1.00 44.28 79 LYS A N 1
ATOM 655 C CA . LYS A 1 79 ? 7.014 10.905 -15.949 1.00 44.28 79 LYS A CA 1
ATOM 656 C C . LYS A 1 79 ? 6.787 10.147 -17.273 1.00 44.28 79 LYS A C 1
ATOM 658 O O . LYS A 1 79 ? 7.400 9.097 -17.466 1.00 44.28 79 LYS A O 1
ATOM 663 N N . LEU A 1 80 ? 5.901 10.648 -18.142 1.00 41.19 80 LEU A N 1
ATOM 664 C CA . LEU A 1 80 ? 5.713 10.198 -19.529 1.00 41.19 80 LEU A CA 1
ATOM 665 C C . LEU A 1 80 ? 6.156 11.296 -20.493 1.00 41.19 80 LEU A C 1
ATOM 667 O O . LEU A 1 80 ? 5.737 12.451 -20.266 1.00 41.19 80 LEU A O 1
#

Secondary structure (DSSP, 8-state):
------STTTHHHHHS-GGG--HHHHHHHHHTTT----HHHHHHHHHHHHHHHHHHS-HHHHHHHHHHHHHHHHHHHH--

Organism: Rhizophagus irregularis (strain DAOM 181602 / DAOM 197198 / MUCL 43194) (NCBI:txid747089)

Radius of gyration: 12.05 Å; chains: 1; bounding box: 27×25×32 Å